Protein AF-A0A922MQR6-F1 (afdb_monomer_lite)

pLDDT: mean 73.77, std 11.69, range [51.75, 94.19]

Organism: Spodoptera exigua (NCBI:txid7107)

Sequence (105 aa):
MSSALVRQALELVDQEDHRHLYKSKTKKAREPVKSKEQLSAENIDKLLKLSTRAADTSLADKIVERAIRRKPLADKEEVKQEEEKSILFPEGETFEDFEKELFCS

Foldseek 3Di:
DDPVVVVVVVVVVVVPPPPPPPPPPDPPPDDPPDDPVRVVVVVVVVVVVVVPPDDPVVVVVVVVVCVVVVHDPDDDDPPPPPPPCDPVDHPPDDPVNVCCVPPVD

Radius of gyration: 30.47 Å; chains: 1; bounding box: 81×51×56 Å

Structure (mmCIF, N/CA/C/O backbone):
data_AF-A0A922MQR6-F1
#
_entry.id   AF-A0A922MQR6-F1
#
loop_
_atom_site.group_PDB
_atom_site.id
_atom_site.type_symbol
_atom_site.label_atom_id
_atom_site.label_alt_id
_atom_site.label_comp_id
_atom_site.label_asym_id
_atom_site.label_entity_id
_atom_site.label_seq_id
_atom_site.pdbx_PDB_ins_code
_atom_site.Cartn_x
_atom_site.Cartn_y
_atom_site.Cartn_z
_atom_site.occupancy
_atom_site.B_iso_or_equiv
_atom_site.auth_seq_id
_atom_site.auth_comp_id
_atom_site.auth_asym_id
_atom_site.auth_atom_id
_atom_site.pdbx_PDB_model_num
ATOM 1 N N . MET A 1 1 ? 62.757 -4.516 28.177 1.00 51.75 1 MET A N 1
ATOM 2 C CA . MET A 1 1 ? 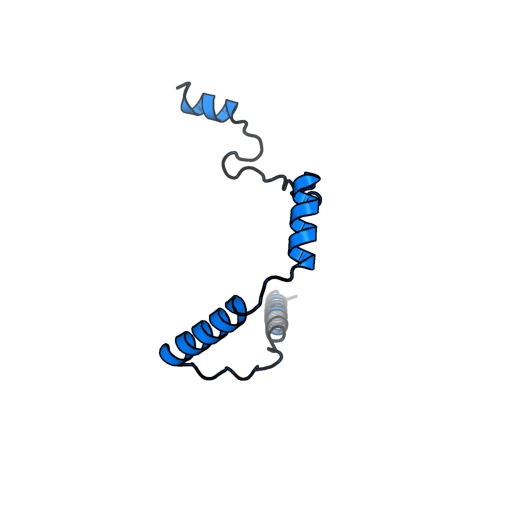62.359 -5.013 26.843 1.00 51.75 1 MET A CA 1
ATOM 3 C C . MET A 1 1 ? 61.941 -3.817 26.010 1.00 51.75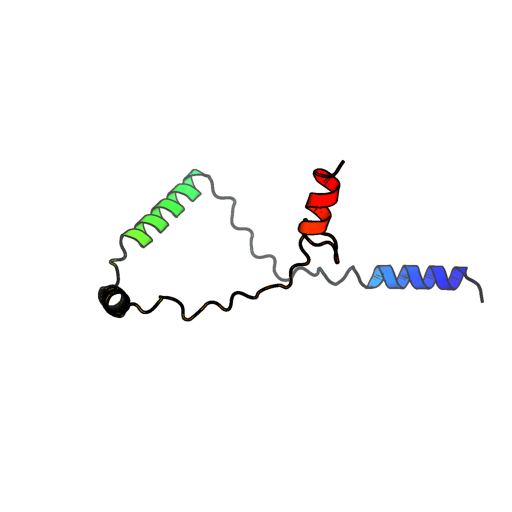 1 MET A C 1
ATOM 5 O O . MET A 1 1 ? 61.250 -2.951 26.532 1.00 51.75 1 MET A O 1
ATOM 9 N N . SER A 1 2 ? 62.473 -3.691 24.798 1.00 59.03 2 SER A N 1
ATOM 10 C CA . SER A 1 2 ? 62.388 -2.482 23.975 1.00 59.03 2 SER A CA 1
ATOM 11 C C . SER A 1 2 ? 60.944 -2.173 23.561 1.00 59.03 2 SER A C 1
ATOM 13 O O . SER A 1 2 ? 60.264 -2.996 22.955 1.00 59.03 2 SER A O 1
ATOM 15 N N . SER A 1 3 ? 60.492 -0.950 23.847 1.00 67.94 3 SER A N 1
ATOM 16 C CA . SER A 1 3 ? 59.177 -0.412 23.459 1.00 67.94 3 SER A CA 1
ATOM 17 C C . SER A 1 3 ? 58.939 -0.412 21.943 1.00 67.94 3 SER A C 1
ATOM 19 O O . SER A 1 3 ? 57.794 -0.429 21.498 1.00 67.94 3 SER A O 1
ATOM 21 N N . ALA A 1 4 ? 60.013 -0.447 21.150 1.00 71.75 4 ALA A N 1
ATOM 22 C CA . ALA A 1 4 ? 59.960 -0.603 19.701 1.00 71.75 4 ALA A CA 1
ATOM 23 C C . ALA A 1 4 ? 59.340 -1.945 19.273 1.00 71.75 4 ALA A C 1
ATOM 25 O O . ALA A 1 4 ? 58.544 -1.970 18.341 1.00 71.75 4 ALA A O 1
ATOM 26 N N . LEU A 1 5 ? 59.635 -3.034 19.993 1.00 72.69 5 LEU A N 1
ATOM 27 C CA . LEU A 1 5 ? 59.092 -4.358 19.678 1.00 72.69 5 LEU A CA 1
ATOM 28 C C . LEU A 1 5 ? 57.584 -4.421 19.964 1.00 72.69 5 LEU A C 1
ATOM 30 O O . LEU A 1 5 ? 56.827 -5.013 19.205 1.00 72.69 5 LEU A O 1
ATOM 34 N N . VAL A 1 6 ? 57.145 -3.758 21.039 1.00 74.56 6 VAL A N 1
ATOM 35 C CA . VAL A 1 6 ? 55.726 -3.677 21.427 1.00 74.56 6 VAL A CA 1
ATOM 36 C C . VAL A 1 6 ? 54.925 -2.858 20.413 1.00 74.56 6 VAL A C 1
ATOM 38 O O . VAL A 1 6 ? 53.824 -3.256 20.048 1.00 74.56 6 VAL A O 1
ATOM 41 N N . ARG A 1 7 ? 55.487 -1.751 19.909 1.00 74.56 7 ARG A N 1
ATOM 42 C CA . ARG A 1 7 ? 54.852 -0.951 18.846 1.00 74.56 7 ARG A CA 1
ATOM 43 C C . ARG A 1 7 ? 54.744 -1.723 17.533 1.00 74.56 7 ARG A C 1
ATOM 45 O O . ARG A 1 7 ? 53.679 -1.721 16.934 1.00 74.56 7 ARG A O 1
ATOM 52 N N . GLN A 1 8 ? 55.803 -2.432 17.140 1.00 72.38 8 GLN A N 1
ATOM 53 C CA . GLN A 1 8 ? 55.797 -3.244 15.922 1.00 72.38 8 GLN A CA 1
ATOM 54 C C . GLN A 1 8 ? 54.807 -4.420 16.007 1.00 72.38 8 GLN A C 1
ATOM 56 O O . GLN A 1 8 ? 54.183 -4.768 15.010 1.00 72.38 8 GLN A O 1
ATOM 61 N N . ALA A 1 9 ? 54.634 -5.015 17.191 1.00 73.31 9 ALA A N 1
ATOM 62 C CA . ALA A 1 9 ? 53.654 -6.078 17.406 1.00 73.31 9 ALA A CA 1
ATOM 63 C C . ALA A 1 9 ? 52.203 -5.566 17.351 1.00 73.31 9 ALA A C 1
ATOM 65 O O . ALA A 1 9 ? 51.362 -6.216 16.742 1.00 73.31 9 ALA A O 1
ATOM 66 N N . LEU A 1 10 ? 51.914 -4.397 17.939 1.00 69.00 10 LEU A N 1
ATOM 67 C CA . LEU A 1 10 ? 50.581 -3.775 17.873 1.00 69.00 10 LEU A CA 1
ATOM 68 C C . LEU A 1 10 ? 50.185 -3.413 16.433 1.00 69.00 10 LEU A C 1
ATOM 70 O O . LEU A 1 10 ? 49.062 -3.674 16.019 1.00 69.00 10 LEU A O 1
ATOM 74 N N . GLU A 1 11 ? 51.127 -2.891 15.647 1.00 69.00 11 GLU A N 1
ATOM 75 C CA . GLU A 1 11 ? 50.882 -2.494 14.255 1.00 69.00 11 GLU A CA 1
ATOM 76 C C . GLU A 1 11 ? 50.594 -3.691 13.323 1.00 69.00 11 GLU A C 1
ATOM 78 O O . GLU A 1 11 ? 49.851 -3.557 12.350 1.00 69.00 11 GLU A O 1
ATOM 83 N N . LEU A 1 12 ? 51.139 -4.876 13.632 1.00 63.75 12 LEU A N 1
ATOM 84 C CA . LEU A 1 12 ? 50.837 -6.119 12.911 1.00 63.75 12 LEU A CA 1
ATOM 85 C C . LEU A 1 12 ? 49.444 -6.671 13.254 1.00 63.75 12 LEU A C 1
ATOM 87 O O . LEU A 1 12 ? 48.731 -7.103 12.350 1.00 63.75 12 LEU A O 1
ATOM 91 N N . VAL A 1 13 ? 49.031 -6.594 14.525 1.00 60.31 13 VAL A N 1
ATOM 92 C CA . VAL A 1 13 ? 47.701 -7.046 14.976 1.00 60.31 13 VAL A CA 1
ATOM 93 C C . VAL A 1 13 ? 46.585 -6.199 14.348 1.00 60.31 13 VAL A C 1
ATOM 95 O O . VAL A 1 13 ? 45.606 -6.751 13.848 1.00 60.31 13 VAL A O 1
ATOM 98 N N . ASP A 1 14 ? 46.765 -4.877 14.254 1.00 58.00 14 ASP A N 1
ATOM 99 C CA . ASP A 1 14 ? 45.771 -3.980 13.641 1.00 58.00 14 ASP A CA 1
ATOM 100 C C . ASP A 1 14 ? 45.621 -4.179 12.113 1.00 58.00 14 ASP A C 1
ATOM 102 O O . ASP A 1 14 ? 44.575 -3.870 11.532 1.00 58.00 14 ASP A O 1
ATOM 106 N N . GLN A 1 15 ? 46.642 -4.708 11.423 1.00 58.09 15 GLN A N 1
ATOM 107 C CA . GLN A 1 15 ? 46.582 -4.946 9.971 1.00 58.09 15 GLN A CA 1
ATOM 108 C C . GLN A 1 15 ? 45.878 -6.252 9.577 1.00 58.09 15 GLN A C 1
ATOM 110 O O . GLN A 1 15 ? 45.344 -6.343 8.462 1.00 58.09 15 GLN A O 1
ATOM 115 N N . GLU A 1 16 ? 45.870 -7.258 10.450 1.00 55.75 16 GLU A N 1
ATOM 116 C CA . GLU A 1 16 ? 45.375 -8.602 10.131 1.00 55.75 16 GLU A CA 1
ATOM 117 C C . GLU A 1 16 ? 43.847 -8.728 10.299 1.00 55.75 16 GLU A C 1
ATOM 119 O O . GLU A 1 16 ? 43.203 -9.430 9.510 1.00 55.75 16 GLU A O 1
ATOM 124 N N . ASP A 1 17 ? 43.229 -7.959 11.203 1.00 53.78 17 ASP A N 1
ATOM 125 C CA . ASP A 1 17 ? 41.797 -8.096 11.526 1.00 53.78 17 ASP A CA 1
ATOM 126 C C . ASP A 1 17 ? 40.833 -7.427 10.521 1.00 53.78 17 ASP A C 1
ATOM 128 O O . ASP A 1 17 ? 39.686 -7.855 10.356 1.00 53.78 17 ASP A O 1
ATOM 132 N N . HIS A 1 18 ? 41.272 -6.424 9.754 1.00 55.91 18 HIS A N 1
ATOM 133 C CA . HIS A 1 18 ? 40.362 -5.666 8.876 1.00 55.91 18 HIS A CA 1
ATOM 134 C C . HIS A 1 18 ? 40.324 -6.123 7.411 1.00 55.91 18 HIS A C 1
ATOM 136 O O . HIS A 1 18 ? 39.414 -5.746 6.666 1.00 55.91 18 HIS A O 1
ATOM 142 N N . ARG A 1 19 ? 41.262 -6.965 6.958 1.00 57.59 19 ARG A N 1
ATOM 143 C CA . ARG A 1 19 ? 41.345 -7.370 5.537 1.00 57.59 19 ARG A CA 1
ATOM 144 C C . ARG A 1 19 ? 40.442 -8.542 5.150 1.00 57.59 19 ARG A C 1
ATOM 146 O O . ARG A 1 19 ? 40.316 -8.855 3.963 1.00 57.59 19 ARG A O 1
ATOM 153 N N . HIS A 1 20 ? 39.787 -9.196 6.109 1.00 54.59 20 HIS A N 1
ATOM 154 C CA . HIS A 1 20 ? 39.015 -10.417 5.845 1.00 54.59 20 HIS A CA 1
ATOM 155 C C . HIS A 1 20 ? 37.507 -10.312 6.097 1.00 54.59 20 HIS A C 1
ATOM 157 O O . HIS A 1 20 ? 36.766 -11.171 5.614 1.00 54.59 20 HIS A O 1
ATOM 163 N N . LEU A 1 21 ? 37.030 -9.233 6.726 1.00 55.59 21 LEU A N 1
ATOM 164 C CA . LEU A 1 21 ? 35.603 -9.025 7.013 1.00 55.59 21 LEU A CA 1
ATOM 165 C C . LEU A 1 21 ? 34.770 -8.632 5.778 1.00 55.59 21 LEU A C 1
ATOM 167 O O . LEU A 1 21 ? 33.565 -8.862 5.751 1.00 55.59 21 LEU A O 1
ATOM 171 N N . TYR A 1 22 ? 35.406 -8.135 4.712 1.00 55.47 22 TYR A N 1
ATOM 172 C CA . TYR A 1 22 ? 34.746 -7.798 3.443 1.00 55.47 22 TYR A CA 1
ATOM 173 C C . TYR A 1 22 ? 35.129 -8.745 2.299 1.00 55.47 22 TYR A C 1
ATOM 175 O O . TYR A 1 22 ? 35.319 -8.329 1.155 1.00 55.47 22 TYR A O 1
ATOM 183 N N . LYS A 1 23 ? 35.194 -10.059 2.547 1.00 56.62 23 LYS A N 1
ATOM 184 C CA . LYS A 1 23 ? 35.046 -11.021 1.442 1.00 56.62 23 LYS A CA 1
ATOM 185 C C . LYS A 1 23 ? 33.583 -11.002 0.999 1.00 56.62 23 LYS A C 1
ATOM 187 O O . LYS A 1 23 ? 32.783 -11.813 1.455 1.00 56.62 23 LYS A O 1
ATOM 192 N N . SER A 1 24 ? 33.238 -10.027 0.149 1.00 60.38 24 SER A N 1
ATOM 193 C CA . SER A 1 24 ? 31.895 -9.860 -0.419 1.00 60.38 24 SER A CA 1
ATOM 194 C C . SER A 1 24 ? 31.413 -11.189 -1.002 1.00 60.38 24 SER A C 1
ATOM 196 O O . SER A 1 24 ? 31.902 -11.681 -2.022 1.00 60.38 24 SER A O 1
ATOM 198 N N . LYS A 1 25 ? 30.484 -11.832 -0.297 1.00 61.06 25 LYS A N 1
ATOM 199 C CA . LYS A 1 25 ? 29.827 -13.027 -0.802 1.00 61.06 25 LYS A CA 1
ATOM 200 C C . LYS A 1 25 ? 28.920 -12.589 -1.947 1.00 61.06 25 LYS A C 1
ATOM 202 O O . LYS A 1 25 ? 28.124 -11.668 -1.803 1.00 61.06 25 LYS A O 1
ATOM 207 N N . THR A 1 26 ? 29.053 -13.279 -3.076 1.00 61.94 26 THR A N 1
ATOM 208 C CA . THR A 1 26 ? 28.178 -13.208 -4.253 1.00 61.94 26 THR A CA 1
ATOM 209 C C . THR A 1 26 ? 28.126 -11.844 -4.948 1.00 61.94 26 THR A C 1
ATOM 211 O O . THR A 1 26 ? 27.329 -10.969 -4.619 1.00 61.94 26 THR A O 1
ATOM 214 N N . LYS A 1 27 ? 28.909 -11.696 -6.022 1.00 62.28 27 LYS A N 1
ATOM 215 C CA . LYS A 1 27 ? 28.548 -10.768 -7.098 1.00 62.28 27 LYS A CA 1
ATOM 216 C C . LYS A 1 27 ? 27.228 -11.270 -7.693 1.00 62.28 27 LYS A C 1
ATOM 218 O O . LYS A 1 27 ? 27.246 -12.113 -8.584 1.00 62.28 27 LYS A O 1
ATOM 223 N N . LYS A 1 28 ? 26.081 -10.795 -7.194 1.00 67.50 28 LYS A N 1
ATOM 224 C CA . LYS A 1 28 ? 24.859 -10.828 -8.007 1.00 67.50 28 LYS A CA 1
ATOM 225 C C . LYS A 1 28 ? 25.199 -10.097 -9.302 1.00 67.50 28 LYS A C 1
ATOM 227 O O . LYS A 1 28 ? 25.810 -9.025 -9.250 1.00 67.50 28 LYS A O 1
ATOM 232 N N . ALA A 1 29 ? 24.886 -10.705 -10.444 1.00 66.44 29 ALA A N 1
ATOM 233 C CA . ALA A 1 29 ? 25.030 -10.034 -11.725 1.00 66.44 29 ALA A CA 1
ATOM 234 C C . ALA A 1 29 ? 24.304 -8.688 -11.612 1.00 66.44 29 ALA A C 1
ATOM 236 O O . ALA A 1 29 ? 23.131 -8.651 -11.239 1.00 66.44 29 ALA A O 1
ATOM 237 N N . ARG A 1 30 ? 25.028 -7.582 -11.823 1.00 67.81 30 ARG A N 1
ATOM 238 C CA . ARG A 1 30 ? 2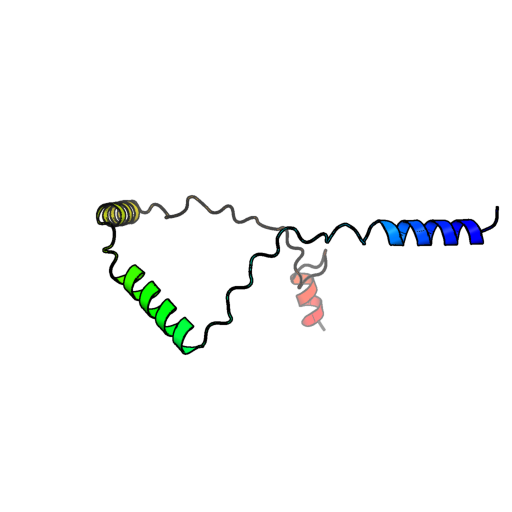4.391 -6.269 -11.910 1.00 67.81 30 ARG A CA 1
ATOM 239 C C . ARG A 1 30 ? 23.441 -6.357 -13.094 1.00 67.81 30 ARG A C 1
ATOM 241 O O . ARG A 1 30 ? 23.896 -6.647 -14.200 1.00 67.81 30 ARG A O 1
ATOM 248 N N . GLU A 1 31 ? 22.147 -6.178 -12.846 1.00 71.69 31 GLU A N 1
ATOM 249 C CA . GLU A 1 31 ? 21.198 -6.052 -13.945 1.00 71.69 31 GLU A CA 1
ATOM 250 C C . GLU A 1 31 ? 21.667 -4.921 -14.869 1.00 71.69 31 GLU A C 1
ATOM 252 O O . GLU A 1 31 ? 22.238 -3.931 -14.387 1.00 71.69 31 GLU A O 1
ATOM 257 N N . PRO A 1 32 ? 21.492 -5.073 -16.192 1.00 78.62 32 PRO A N 1
ATOM 258 C CA . PRO A 1 32 ? 21.839 -4.014 -17.124 1.00 78.62 32 PRO A CA 1
ATOM 259 C C . PRO A 1 32 ? 21.104 -2.733 -16.724 1.00 78.62 32 PRO A C 1
ATOM 261 O O . PRO A 1 32 ? 19.939 -2.771 -16.327 1.00 78.62 32 PRO A O 1
ATOM 264 N N . VAL A 1 33 ? 21.797 -1.594 -16.809 1.00 81.81 33 VAL A N 1
ATOM 265 C CA . VAL A 1 33 ? 21.198 -0.282 -16.545 1.00 81.81 33 VAL A CA 1
ATOM 266 C C . VAL A 1 33 ? 20.105 -0.062 -17.589 1.00 81.81 33 VAL A C 1
ATOM 268 O O . VAL A 1 33 ? 20.395 0.212 -18.752 1.00 81.81 33 VAL A O 1
ATOM 271 N N . LYS A 1 34 ? 18.849 -0.250 -17.179 1.00 83.62 34 LYS A N 1
ATOM 272 C CA . LYS A 1 34 ? 17.675 -0.074 -18.036 1.00 83.62 34 LYS A CA 1
ATOM 273 C C . LYS A 1 34 ? 17.518 1.404 -18.383 1.00 83.62 34 LYS A C 1
ATOM 275 O O . LYS A 1 34 ? 17.784 2.276 -17.551 1.00 83.62 34 LYS A O 1
ATOM 280 N N . SER A 1 35 ? 17.079 1.699 -19.604 1.00 88.81 35 SER A N 1
ATOM 281 C CA . SER A 1 35 ? 16.758 3.077 -19.986 1.00 88.81 35 SER A CA 1
ATOM 282 C C . SER A 1 35 ? 15.551 3.587 -19.189 1.00 88.81 35 SER A C 1
ATOM 284 O O . SER A 1 35 ? 14.744 2.807 -18.677 1.00 88.81 35 SER A O 1
ATOM 286 N N . LYS A 1 36 ? 15.391 4.912 -19.088 1.00 89.62 36 LYS A N 1
ATOM 287 C CA . LYS A 1 36 ? 14.233 5.516 -18.402 1.00 89.62 36 LYS A CA 1
ATOM 288 C C . LYS A 1 36 ? 12.897 5.037 -18.987 1.00 89.62 36 LYS A C 1
ATOM 290 O O . LYS A 1 36 ? 11.952 4.828 -18.237 1.00 89.62 36 LYS A O 1
ATOM 295 N N . GLU A 1 37 ? 12.850 4.828 -20.301 1.00 90.75 37 GLU A N 1
ATOM 296 C CA . GLU A 1 37 ? 11.678 4.329 -21.032 1.00 90.75 37 GLU A CA 1
ATOM 297 C C . GLU A 1 37 ? 11.365 2.863 -20.707 1.00 90.75 37 GLU A C 1
ATOM 299 O O . GLU A 1 37 ? 10.207 2.491 -20.543 1.00 90.75 37 GLU A O 1
ATOM 304 N N . GLN A 1 38 ? 12.391 2.024 -20.552 1.00 90.50 38 GLN A N 1
ATOM 305 C CA . GLN A 1 38 ? 12.203 0.637 -20.122 1.00 90.50 38 GLN A CA 1
ATOM 306 C C . GLN A 1 38 ? 11.701 0.569 -18.676 1.00 90.50 38 GLN A C 1
ATOM 308 O O . GLN A 1 38 ? 10.790 -0.199 -18.372 1.00 90.50 38 GLN A O 1
ATOM 313 N N . LEU A 1 39 ? 12.247 1.407 -17.789 1.00 90.62 39 LEU A N 1
ATOM 314 C CA . LEU A 1 39 ? 11.794 1.492 -16.399 1.00 90.62 39 LEU A CA 1
ATOM 315 C C . LEU A 1 39 ? 10.345 1.976 -16.295 1.00 90.62 39 LEU A C 1
ATOM 317 O O . LEU A 1 39 ? 9.576 1.427 -15.507 1.00 90.62 39 LEU A O 1
ATOM 321 N N . SER A 1 40 ? 9.951 2.983 -17.080 1.00 89.50 40 SER A N 1
ATOM 322 C CA . SER A 1 40 ? 8.570 3.469 -17.076 1.00 89.50 40 SER A CA 1
ATOM 323 C C . SER A 1 40 ? 7.602 2.417 -17.615 1.00 89.50 40 SER A C 1
ATOM 325 O O . SER A 1 40 ? 6.571 2.192 -16.987 1.00 89.50 40 SER A O 1
ATOM 327 N N . ALA A 1 41 ? 7.950 1.712 -18.695 1.00 92.94 41 ALA A N 1
ATOM 328 C CA . ALA A 1 41 ? 7.137 0.623 -19.234 1.00 92.94 41 ALA A CA 1
ATOM 329 C C . ALA A 1 41 ? 6.952 -0.523 -18.222 1.00 92.94 41 ALA A C 1
ATOM 331 O O . ALA A 1 41 ? 5.827 -0.970 -17.998 1.00 92.94 41 ALA A O 1
ATOM 332 N N . GLU A 1 42 ? 8.025 -0.951 -17.547 1.00 94.00 42 GLU A N 1
ATOM 333 C CA . GLU A 1 42 ? 7.950 -1.965 -16.484 1.00 94.00 42 GLU A CA 1
ATOM 334 C C . GLU A 1 42 ? 7.096 -1.504 -15.298 1.00 94.00 42 GLU A C 1
ATOM 336 O O . GLU A 1 42 ? 6.356 -2.297 -14.715 1.00 94.00 42 GLU A O 1
ATOM 341 N N . ASN A 1 43 ? 7.193 -0.230 -14.916 1.00 94.19 43 ASN A N 1
ATOM 342 C CA . ASN A 1 43 ? 6.394 0.323 -13.827 1.00 94.19 43 ASN A CA 1
ATOM 343 C C . ASN A 1 43 ? 4.911 0.396 -14.195 1.00 94.19 43 ASN A C 1
ATOM 345 O O . ASN A 1 43 ? 4.070 0.042 -13.372 1.00 94.19 43 ASN A O 1
ATOM 349 N N . ILE A 1 44 ? 4.589 0.802 -15.425 1.00 93.19 44 ILE A N 1
ATOM 350 C CA . ILE A 1 44 ? 3.214 0.823 -15.936 1.00 93.19 44 ILE A CA 1
ATOM 351 C C . ILE A 1 44 ? 2.638 -0.596 -15.947 1.00 93.19 44 ILE A C 1
ATOM 353 O O . ILE A 1 44 ? 1.548 -0.807 -15.427 1.00 93.19 44 ILE A O 1
ATOM 357 N N . ASP A 1 45 ? 3.382 -1.583 -16.451 1.00 92.69 45 ASP A N 1
ATOM 358 C CA . ASP A 1 45 ? 2.955 -2.988 -16.460 1.00 92.69 45 ASP A CA 1
ATOM 359 C C . ASP A 1 45 ? 2.701 -3.525 -15.039 1.00 92.69 45 ASP A C 1
ATOM 361 O O . ASP A 1 45 ? 1.671 -4.148 -14.769 1.00 92.69 45 ASP A O 1
ATOM 365 N N . LYS A 1 46 ? 3.587 -3.218 -14.081 1.00 92.31 46 LYS A N 1
ATOM 366 C CA . LYS A 1 46 ? 3.380 -3.560 -12.662 1.00 92.31 46 LYS A CA 1
ATOM 367 C C . LYS A 1 46 ? 2.122 -2.905 -12.096 1.00 92.31 46 LYS A C 1
ATOM 369 O O . LYS A 1 46 ? 1.338 -3.583 -11.438 1.00 92.31 46 LYS A O 1
ATOM 374 N N . LEU A 1 47 ? 1.911 -1.614 -12.351 1.00 88.56 47 LEU A N 1
ATOM 375 C CA . LEU 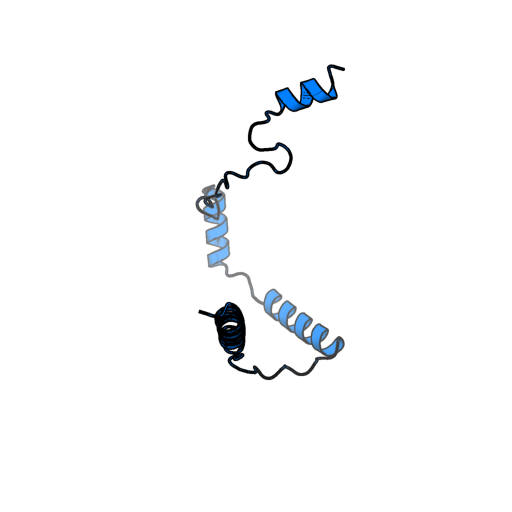A 1 47 ? 0.734 -0.889 -11.868 1.00 88.56 47 LEU A CA 1
ATOM 376 C C . LEU A 1 47 ? -0.561 -1.446 -12.466 1.00 88.56 47 LEU A C 1
ATOM 378 O O . LEU A 1 47 ? -1.535 -1.610 -11.738 1.00 88.56 47 LEU A O 1
ATOM 382 N N . LEU A 1 48 ? -0.563 -1.811 -13.750 1.00 86.44 48 LEU A N 1
ATOM 383 C CA . LEU A 1 48 ? -1.705 -2.454 -14.406 1.00 86.44 48 LEU A CA 1
ATOM 384 C C . LEU A 1 48 ? -1.998 -3.843 -13.821 1.00 86.44 48 LEU A C 1
ATOM 386 O O . LEU A 1 48 ? -3.152 -4.193 -13.583 1.00 86.44 48 LEU A O 1
ATOM 390 N N . LYS A 1 49 ? -0.970 -4.640 -13.514 1.00 87.25 49 LYS A N 1
ATOM 391 C CA . LYS A 1 49 ? -1.140 -5.933 -12.822 1.00 87.25 49 LYS A CA 1
ATOM 392 C C . LYS A 1 49 ? -1.688 -5.774 -11.404 1.00 87.25 49 LYS A C 1
ATOM 394 O O . LYS A 1 49 ? -2.451 -6.617 -10.941 1.00 87.25 49 LYS A O 1
ATOM 399 N N . LEU A 1 50 ? -1.309 -4.700 -10.714 1.00 84.62 50 LEU A N 1
ATOM 400 C CA . LEU A 1 50 ? -1.833 -4.380 -9.387 1.00 84.62 50 LEU A CA 1
ATOM 401 C C . LEU A 1 50 ? -3.269 -3.841 -9.446 1.00 84.62 50 LEU A C 1
ATOM 403 O O . LEU A 1 50 ? -4.046 -4.140 -8.546 1.00 84.62 50 LEU A O 1
ATOM 407 N N . SER A 1 51 ? -3.636 -3.096 -10.494 1.00 80.44 51 SER A N 1
ATOM 408 C CA . SER A 1 51 ? -4.978 -2.515 -10.641 1.00 80.44 51 SER A CA 1
ATOM 409 C C . SER A 1 51 ? -6.021 -3.511 -11.150 1.00 80.44 51 SER A C 1
ATOM 411 O O . SER A 1 51 ? -7.181 -3.443 -10.756 1.00 80.44 51 SER A O 1
ATOM 413 N N . THR A 1 52 ? -5.618 -4.451 -12.007 1.00 70.56 52 THR A N 1
ATOM 414 C CA . THR A 1 52 ? -6.502 -5.496 -12.556 1.00 70.56 52 THR A CA 1
ATOM 415 C C . THR A 1 52 ? -6.870 -6.563 -11.535 1.00 70.56 52 THR A C 1
ATOM 417 O O . THR A 1 52 ? -7.847 -7.290 -11.729 1.00 70.56 52 THR A O 1
ATOM 420 N N . ARG A 1 53 ? -6.114 -6.675 -10.437 1.00 71.81 53 ARG A N 1
ATOM 421 C CA . ARG A 1 53 ? -6.445 -7.601 -9.361 1.00 71.81 53 ARG A CA 1
ATOM 422 C C . ARG A 1 53 ? -7.698 -7.095 -8.653 1.00 71.81 53 ARG A C 1
ATOM 424 O O . ARG A 1 53 ? -7.627 -6.202 -7.814 1.00 71.81 53 ARG A O 1
ATOM 431 N N . ALA A 1 54 ? -8.843 -7.685 -8.996 1.00 66.12 54 ALA A N 1
ATOM 432 C CA . ALA A 1 54 ? -10.077 -7.493 -8.250 1.00 66.12 54 ALA A CA 1
ATOM 433 C C . ALA A 1 54 ? -9.794 -7.720 -6.758 1.00 66.12 54 ALA A C 1
ATOM 435 O O . ALA A 1 54 ? -9.123 -8.692 -6.389 1.00 66.12 54 ALA A O 1
ATOM 436 N N . ALA A 1 55 ? -10.255 -6.795 -5.915 1.00 69.06 55 ALA A N 1
ATOM 437 C CA . ALA A 1 55 ? -10.144 -6.954 -4.475 1.00 69.06 55 ALA A CA 1
ATOM 438 C C . ALA A 1 55 ? -10.796 -8.286 -4.079 1.00 69.06 55 ALA A C 1
ATOM 440 O O . ALA A 1 55 ? -11.900 -8.593 -4.529 1.00 69.06 55 ALA A O 1
ATOM 441 N N . ASP A 1 56 ? -10.099 -9.086 -3.272 1.00 82.19 56 ASP A N 1
ATOM 442 C CA . ASP A 1 56 ? -10.652 -10.332 -2.747 1.00 82.19 56 ASP A CA 1
ATOM 443 C C . ASP A 1 56 ? -11.890 -9.985 -1.910 1.00 82.19 56 ASP A C 1
ATOM 445 O O . ASP A 1 56 ? -11.783 -9.342 -0.861 1.00 82.19 56 ASP A O 1
ATOM 449 N N . THR A 1 57 ? -13.069 -10.366 -2.405 1.00 86.19 57 THR A N 1
ATOM 450 C CA . THR A 1 57 ? -14.355 -10.019 -1.790 1.00 86.19 57 THR A CA 1
ATOM 451 C C . THR A 1 57 ? -14.444 -10.565 -0.368 1.00 86.19 57 THR A C 1
ATOM 453 O O . THR A 1 57 ? -14.931 -9.874 0.519 1.00 86.19 57 THR A O 1
ATOM 456 N N . SER A 1 58 ? -13.854 -11.738 -0.102 1.00 88.44 58 SER A N 1
ATOM 457 C CA . SER A 1 58 ? -13.828 -12.329 1.242 1.00 88.44 58 SER A CA 1
ATOM 458 C C . SER A 1 58 ? -12.948 -11.530 2.210 1.00 88.44 58 SER A C 1
ATOM 460 O O . SER A 1 58 ? -13.248 -11.433 3.403 1.00 88.44 58 SER A O 1
ATOM 462 N N . LEU A 1 59 ? -11.852 -10.937 1.721 1.00 85.75 59 LEU A N 1
ATOM 463 C CA . LEU A 1 59 ? -11.023 -10.043 2.528 1.00 85.75 59 LEU A CA 1
ATOM 464 C C . LEU A 1 59 ? -11.754 -8.724 2.804 1.00 85.75 59 LEU A C 1
ATOM 466 O O . LEU A 1 59 ? -11.715 -8.243 3.936 1.00 85.75 59 LEU A O 1
ATOM 470 N N . ALA A 1 60 ? -12.436 -8.169 1.798 1.00 83.62 60 ALA A N 1
ATOM 471 C CA . ALA A 1 60 ? -13.238 -6.959 1.942 1.00 83.62 60 ALA A CA 1
ATOM 472 C C . ALA A 1 60 ? -14.346 -7.135 2.995 1.00 83.62 60 ALA A C 1
ATOM 474 O O . ALA A 1 60 ? -14.453 -6.311 3.904 1.00 83.62 60 ALA A O 1
ATOM 475 N N . ASP A 1 61 ? -15.077 -8.252 2.959 1.00 88.56 61 ASP A N 1
ATOM 476 C CA . ASP A 1 61 ? -16.124 -8.565 3.940 1.00 88.56 61 ASP A CA 1
ATOM 477 C C . ASP A 1 61 ? -15.560 -8.652 5.365 1.00 88.56 61 ASP A C 1
ATOM 479 O O . ASP A 1 61 ? -16.113 -8.073 6.300 1.00 88.56 61 ASP A O 1
ATOM 483 N N . LYS A 1 62 ? -14.390 -9.282 5.548 1.00 88.25 62 LYS A N 1
ATOM 484 C CA . LYS A 1 62 ? -13.711 -9.345 6.858 1.00 88.25 62 LYS A CA 1
ATOM 485 C C . LYS A 1 62 ? -13.294 -7.970 7.377 1.00 88.25 62 LYS A C 1
ATOM 487 O O . LYS A 1 62 ? -13.314 -7.748 8.590 1.00 88.25 62 LYS A O 1
ATOM 492 N N . ILE A 1 63 ? -12.881 -7.061 6.493 1.00 83.44 63 ILE A N 1
ATOM 493 C CA . ILE A 1 63 ? -12.546 -5.678 6.861 1.00 83.44 63 ILE A CA 1
ATOM 494 C C . ILE A 1 63 ? -13.811 -4.949 7.321 1.00 83.44 63 ILE A C 1
ATOM 496 O O . ILE A 1 63 ? -13.795 -4.328 8.385 1.00 83.44 63 ILE A O 1
ATOM 500 N N . VAL A 1 64 ? -14.912 -5.080 6.577 1.00 87.12 64 VAL A N 1
ATOM 501 C CA . VAL A 1 64 ? -16.210 -4.482 6.925 1.00 87.12 64 VAL A CA 1
ATOM 502 C C . VAL A 1 64 ? -16.726 -5.028 8.258 1.00 87.12 64 VAL A C 1
ATOM 504 O O . VAL A 1 64 ? -17.060 -4.250 9.151 1.00 87.12 64 VAL A O 1
ATOM 507 N N . GLU A 1 65 ? -16.710 -6.348 8.457 1.00 89.88 65 GLU A N 1
ATOM 508 C CA . GLU A 1 65 ? -17.091 -6.969 9.729 1.00 89.88 65 GLU A CA 1
ATOM 509 C C . GLU A 1 65 ? -16.249 -6.455 10.905 1.00 89.88 65 GLU A C 1
ATOM 511 O O . GLU A 1 65 ? -16.778 -6.192 11.988 1.00 89.88 65 GLU A O 1
ATOM 516 N N . ARG A 1 66 ? -14.930 -6.300 10.723 1.00 81.31 66 ARG A N 1
ATOM 517 C CA . ARG A 1 66 ? -14.042 -5.760 11.766 1.00 81.31 66 ARG A CA 1
ATOM 518 C C . ARG A 1 66 ? -14.322 -4.292 12.067 1.00 81.31 66 ARG A C 1
ATOM 520 O O . ARG A 1 66 ? -14.334 -3.930 13.244 1.00 81.31 66 ARG A O 1
ATOM 527 N N . ALA A 1 67 ? -14.582 -3.482 11.041 1.00 82.56 67 ALA A N 1
ATOM 528 C CA . ALA A 1 67 ? -14.933 -2.074 11.191 1.00 82.56 67 ALA A CA 1
ATOM 529 C C . ALA A 1 67 ? -16.242 -1.909 11.978 1.00 82.56 67 ALA A C 1
ATOM 531 O O . ALA A 1 67 ? -16.290 -1.139 12.937 1.00 82.56 67 ALA A O 1
ATOM 532 N N . ILE A 1 68 ? -17.266 -2.709 11.655 1.00 86.19 68 ILE A N 1
ATOM 533 C CA . ILE A 1 68 ? -18.525 -2.761 12.415 1.00 86.19 68 ILE A CA 1
ATOM 534 C C . ILE A 1 68 ? -18.255 -3.143 13.877 1.00 86.19 68 ILE A C 1
ATOM 536 O O . ILE A 1 68 ? -18.808 -2.542 14.797 1.00 86.19 68 ILE A O 1
ATOM 540 N N . ARG A 1 69 ? -17.354 -4.106 14.110 1.00 87.94 69 ARG A N 1
ATOM 541 C CA . ARG A 1 69 ? -16.948 -4.553 15.453 1.00 87.94 69 ARG A CA 1
ATOM 542 C C . ARG A 1 69 ? -16.029 -3.571 16.195 1.00 87.94 69 ARG A C 1
ATOM 544 O O . ARG A 1 69 ? -15.680 -3.863 17.337 1.00 87.94 69 ARG A O 1
ATOM 551 N N . ARG A 1 70 ? -15.626 -2.446 15.582 1.00 79.44 70 ARG A N 1
ATOM 552 C CA . ARG A 1 70 ? -14.690 -1.444 16.138 1.00 79.44 70 ARG A CA 1
ATOM 553 C C . ARG A 1 70 ? -13.384 -2.047 16.669 1.00 79.44 70 ARG A C 1
ATOM 555 O O . ARG A 1 70 ? -12.797 -1.532 17.618 1.00 79.44 70 ARG A O 1
ATOM 562 N N . LYS A 1 71 ? -12.934 -3.155 16.077 1.00 75.06 71 LYS A N 1
ATOM 563 C CA . LYS A 1 71 ? -11.640 -3.748 16.424 1.00 75.06 71 LYS A CA 1
ATOM 564 C C . LYS A 1 71 ? -10.551 -3.052 15.599 1.00 75.06 71 LYS A C 1
ATOM 566 O O . LYS A 1 71 ? -10.720 -2.972 14.380 1.00 75.06 71 LYS A O 1
ATOM 571 N N . PRO A 1 72 ? -9.473 -2.539 16.217 1.00 67.25 72 PRO A N 1
ATOM 572 C CA . PRO A 1 72 ? -8.355 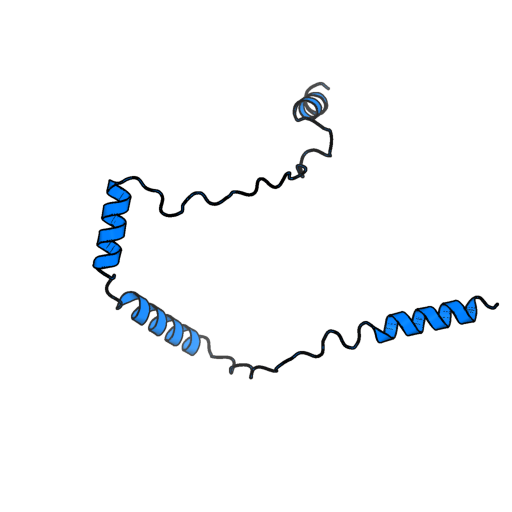-1.967 15.470 1.00 67.25 72 PRO A CA 1
ATOM 573 C C . PRO A 1 72 ? -7.709 -3.034 14.568 1.00 67.25 72 PRO A C 1
ATOM 575 O O . PRO A 1 72 ? -7.757 -4.224 14.876 1.00 67.25 72 PRO A O 1
ATOM 578 N N . LEU A 1 73 ? -7.150 -2.619 13.422 1.00 64.00 73 LEU A N 1
ATOM 579 C CA . LEU A 1 73 ? -6.523 -3.541 12.458 1.00 64.00 73 LEU A CA 1
ATOM 580 C C . LEU A 1 73 ? -5.259 -4.213 13.010 1.00 64.00 73 LEU A C 1
ATOM 582 O O . LEU A 1 73 ? -4.959 -5.340 12.620 1.00 64.00 73 LEU A O 1
ATOM 586 N N . ALA A 1 74 ? -4.544 -3.525 13.895 1.00 64.75 74 ALA A N 1
ATOM 587 C CA . ALA A 1 74 ? -3.411 -4.051 14.633 1.00 64.75 74 ALA A CA 1
ATOM 588 C C . ALA A 1 74 ? -3.797 -4.147 16.111 1.00 64.75 74 ALA A C 1
ATOM 590 O O . ALA A 1 74 ? -4.293 -3.180 16.700 1.00 64.75 74 ALA A O 1
ATOM 591 N N . ASP A 1 75 ? -3.576 -5.314 16.711 1.00 64.00 75 ASP A N 1
ATOM 592 C CA . ASP A 1 75 ? -3.566 -5.437 18.162 1.00 64.00 75 ASP A CA 1
ATOM 593 C C . ASP A 1 75 ? -2.340 -4.663 18.649 1.00 64.00 75 ASP A C 1
ATOM 595 O O . ASP A 1 75 ? -1.225 -5.087 18.378 1.00 64.00 75 ASP A O 1
ATOM 599 N N . LYS A 1 76 ? -2.583 -3.493 19.260 1.00 63.44 76 LYS A N 1
ATOM 600 C CA . LYS A 1 76 ? -1.628 -2.632 19.982 1.00 63.44 76 LYS A CA 1
ATOM 601 C C . LYS A 1 76 ? -0.175 -2.834 19.539 1.00 63.44 76 LYS A C 1
ATOM 603 O O . LYS A 1 76 ? 0.523 -3.677 20.096 1.00 63.44 76 LYS A O 1
ATOM 608 N N . GLU A 1 77 ? 0.290 -2.035 18.582 1.00 63.28 77 GLU A N 1
ATOM 609 C CA . GLU A 1 77 ? 1.734 -1.879 18.411 1.00 63.28 77 GLU A CA 1
ATOM 610 C C . GLU A 1 77 ? 2.307 -1.475 19.772 1.00 63.28 77 GLU A C 1
ATOM 612 O O . GLU A 1 77 ? 1.883 -0.477 20.364 1.00 63.28 77 GLU A O 1
ATOM 617 N N . GLU A 1 78 ? 3.196 -2.305 20.316 1.00 63.72 78 GLU A N 1
ATOM 618 C CA . GLU A 1 78 ? 3.978 -1.953 21.491 1.00 63.72 78 GLU A CA 1
ATOM 619 C C . GLU A 1 78 ? 4.865 -0.782 21.077 1.00 63.72 78 GLU A C 1
ATOM 621 O O . GLU A 1 78 ? 5.957 -0.959 20.535 1.00 63.72 78 GLU A O 1
ATOM 626 N N . VAL A 1 79 ? 4.354 0.436 21.269 1.00 62.59 79 VAL A N 1
ATOM 627 C CA . VAL A 1 79 ? 5.154 1.650 21.195 1.00 62.59 79 VAL A CA 1
ATOM 628 C C . VAL A 1 79 ? 6.184 1.500 22.298 1.00 62.59 79 VAL A C 1
ATOM 630 O O . VAL A 1 79 ? 5.880 1.697 23.476 1.00 62.59 79 VAL A O 1
ATOM 633 N N . LYS A 1 80 ? 7.390 1.077 21.920 1.00 68.06 80 LYS A N 1
ATOM 634 C CA . LYS A 1 80 ? 8.551 1.160 22.791 1.00 68.06 80 LYS A CA 1
ATOM 635 C C . LYS A 1 80 ? 8.689 2.633 23.136 1.00 68.06 80 LYS A C 1
ATOM 637 O O . LYS A 1 80 ? 9.059 3.437 22.287 1.00 68.06 80 LYS A O 1
ATOM 642 N N . GLN A 1 81 ? 8.305 2.985 24.356 1.00 63.06 81 GLN A N 1
ATOM 643 C CA . GLN A 1 81 ? 8.732 4.231 24.961 1.00 63.06 81 GLN A CA 1
ATOM 644 C C . GLN A 1 81 ? 10.227 4.049 25.174 1.00 63.06 81 GLN A C 1
ATOM 646 O O . GLN A 1 81 ? 10.657 3.454 26.158 1.00 63.06 81 GLN A O 1
ATOM 651 N N . GLU A 1 82 ? 11.017 4.425 24.174 1.00 63.69 82 GLU A N 1
ATOM 652 C CA . GLU A 1 82 ? 12.424 4.659 24.421 1.00 63.69 82 GLU A CA 1
ATOM 653 C C . GLU A 1 82 ? 12.460 5.790 25.451 1.00 63.69 82 GLU A C 1
ATOM 655 O O . GLU A 1 82 ? 11.821 6.829 25.268 1.00 63.69 82 GLU A O 1
ATOM 660 N N . GLU A 1 83 ? 13.112 5.541 26.588 1.00 65.88 83 GLU A N 1
ATOM 661 C CA . GLU A 1 83 ? 13.468 6.568 27.565 1.00 65.88 83 GLU A CA 1
ATOM 662 C C . GLU A 1 83 ? 14.495 7.490 26.897 1.00 65.88 83 GLU A C 1
ATOM 664 O O . GLU A 1 83 ? 15.690 7.476 27.195 1.00 65.88 83 GLU A O 1
ATOM 669 N N . GLU A 1 84 ? 14.050 8.229 25.885 1.00 63.91 84 GLU A N 1
ATOM 670 C CA . GLU A 1 84 ? 14.867 9.194 25.189 1.00 63.91 84 GLU A CA 1
ATOM 671 C C . GLU A 1 84 ? 15.133 10.322 26.177 1.00 63.91 84 GLU A C 1
ATOM 673 O O . GLU A 1 84 ? 14.274 11.154 26.479 1.00 63.91 84 GLU A O 1
ATOM 678 N N . LYS A 1 85 ? 16.364 10.330 26.689 1.00 63.62 85 LYS A N 1
ATOM 679 C CA . LYS A 1 85 ? 17.043 11.532 27.163 1.00 63.62 85 LYS A CA 1
ATOM 680 C C . LYS A 1 85 ? 16.743 12.618 26.142 1.00 63.62 85 LYS A C 1
ATOM 682 O O . LYS A 1 85 ? 17.159 12.509 24.988 1.00 63.62 85 LYS A O 1
ATOM 687 N N . SER A 1 86 ? 15.930 13.593 26.532 1.00 67.06 86 SER A N 1
ATOM 688 C CA . SER A 1 86 ? 15.474 14.598 25.586 1.00 67.06 86 SER A CA 1
ATOM 689 C C . SER A 1 86 ? 16.695 15.281 24.968 1.00 67.06 86 SER A C 1
ATOM 691 O O . SER A 1 86 ? 17.634 15.636 25.672 1.00 67.06 86 SER A O 1
ATOM 693 N N . ILE A 1 87 ? 16.702 15.471 23.653 1.00 69.19 87 ILE A N 1
ATOM 694 C CA . ILE A 1 87 ? 17.800 16.192 22.989 1.00 69.19 87 ILE A CA 1
ATOM 695 C C . ILE A 1 87 ? 17.810 17.672 23.424 1.00 69.19 87 ILE A C 1
ATOM 697 O O . ILE A 1 87 ? 18.833 18.345 23.337 1.00 69.19 87 ILE A O 1
ATOM 701 N N . LEU A 1 88 ? 16.656 18.174 23.876 1.00 67.38 88 LEU A N 1
ATOM 702 C CA . LEU A 1 88 ? 16.420 19.569 24.245 1.00 67.38 88 LEU A CA 1
ATOM 703 C C . LEU A 1 88 ? 16.863 19.908 25.671 1.00 67.38 88 LEU A C 1
ATOM 705 O O . LEU A 1 88 ? 17.340 21.015 25.888 1.00 67.38 88 LEU A O 1
ATOM 709 N N . PHE A 1 89 ? 16.720 18.974 26.612 1.00 70.00 89 PHE A N 1
ATOM 710 C CA . PHE A 1 89 ? 17.108 19.145 28.009 1.00 70.00 89 PHE A CA 1
ATOM 711 C C . PHE A 1 89 ? 18.228 18.155 28.342 1.00 70.00 89 PHE A C 1
ATOM 713 O O . PHE A 1 89 ? 18.007 16.940 28.239 1.00 70.00 89 PHE A O 1
ATOM 720 N N . PRO A 1 90 ? 19.424 18.633 28.725 1.00 73.06 90 PRO A N 1
ATOM 721 C CA . PRO A 1 90 ? 20.474 17.756 29.222 1.00 73.06 90 PRO A CA 1
ATOM 722 C C . PRO A 1 90 ? 19.974 16.978 30.448 1.00 73.06 90 PRO A C 1
ATOM 724 O O . PRO A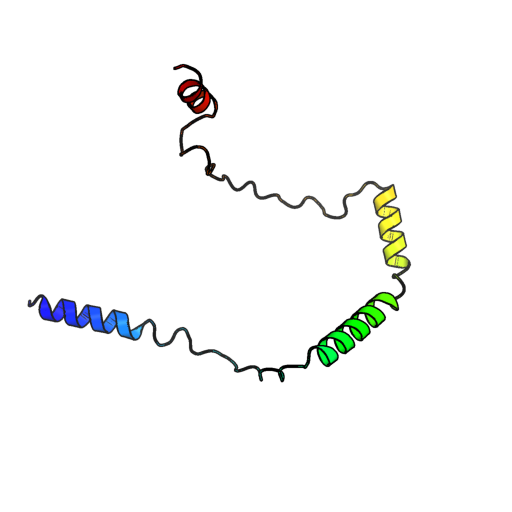 1 90 ? 19.060 17.403 31.154 1.00 73.06 90 PRO A O 1
ATOM 727 N N . GLU A 1 91 ? 20.553 15.797 30.676 1.00 67.00 91 GLU A N 1
ATOM 728 C CA . GLU A 1 91 ? 20.130 14.875 31.736 1.00 67.00 91 GLU A CA 1
ATOM 729 C C . GLU A 1 91 ? 20.104 15.566 33.110 1.00 67.00 91 GLU A C 1
ATOM 731 O O . GLU A 1 91 ? 21.143 15.736 33.745 1.00 67.00 91 GLU A O 1
ATOM 736 N N . GLY A 1 92 ? 18.907 15.943 33.569 1.00 68.62 92 GLY A N 1
ATOM 737 C CA . GLY A 1 92 ? 18.683 16.554 34.881 1.00 68.62 92 GLY A CA 1
ATOM 738 C C . GLY A 1 92 ? 18.015 17.929 34.863 1.00 68.62 92 GLY A C 1
ATOM 739 O O . GLY A 1 92 ? 17.574 18.363 35.923 1.00 68.62 92 GLY A O 1
ATOM 740 N N . GLU A 1 93 ? 17.891 18.588 33.709 1.00 73.12 93 GLU A N 1
ATOM 741 C CA . GLU A 1 93 ? 17.175 19.866 33.610 1.00 73.12 93 GLU A CA 1
ATOM 742 C C . GLU A 1 93 ? 15.688 19.636 33.337 1.00 73.12 93 GLU A C 1
ATOM 744 O O . GLU A 1 93 ? 15.301 18.912 32.415 1.00 73.12 93 GLU A O 1
ATOM 749 N N . THR A 1 94 ? 14.835 20.242 34.163 1.00 79.38 94 THR A N 1
ATOM 750 C CA . THR A 1 94 ? 13.395 20.263 33.909 1.00 79.38 94 THR A CA 1
ATOM 751 C C . THR A 1 94 ? 13.033 21.469 33.047 1.00 79.38 94 THR A C 1
ATOM 753 O O . THR A 1 94 ? 13.735 22.479 33.024 1.00 79.38 94 THR A O 1
ATOM 756 N N . PHE A 1 95 ? 11.897 21.399 32.353 1.00 78.25 95 PHE A N 1
ATOM 757 C CA . PHE A 1 95 ? 11.383 22.534 31.580 1.00 78.25 95 PHE A CA 1
ATOM 758 C C . PHE A 1 95 ? 11.215 23.807 32.433 1.00 78.25 95 PHE A C 1
ATOM 760 O O . PHE A 1 95 ? 11.428 24.915 31.948 1.00 78.25 95 PHE A O 1
ATOM 767 N N . GLU A 1 96 ? 10.898 23.649 33.721 1.00 80.06 96 GLU A N 1
ATOM 768 C CA . GLU A 1 96 ? 10.764 24.764 34.664 1.00 80.06 96 GLU A CA 1
ATOM 769 C C . GLU A 1 96 ? 12.098 25.470 34.945 1.00 80.06 96 GLU A C 1
ATOM 771 O O . GLU A 1 96 ? 12.114 26.671 35.219 1.00 80.06 96 GLU A O 1
ATOM 776 N N . ASP A 1 97 ? 13.215 24.742 34.887 1.00 80.31 97 ASP A N 1
ATOM 777 C CA . ASP A 1 97 ? 14.551 25.313 35.065 1.00 80.31 97 ASP A CA 1
ATOM 778 C C . ASP A 1 97 ? 14.946 26.139 33.834 1.00 80.31 97 ASP A C 1
ATOM 780 O O . ASP A 1 97 ? 15.428 27.264 33.976 1.00 80.31 97 ASP A O 1
ATOM 784 N N . PHE A 1 98 ? 14.620 25.640 32.636 1.00 80.56 98 PHE A N 1
ATOM 785 C CA . PHE A 1 98 ? 14.802 26.365 31.376 1.00 80.56 98 PHE A CA 1
ATOM 786 C C . PHE A 1 98 ? 13.987 27.667 31.323 1.00 80.56 98 PHE A C 1
ATOM 788 O O . PHE A 1 98 ? 14.510 28.717 30.946 1.00 80.56 98 PHE A O 1
ATOM 795 N N . GLU A 1 99 ? 12.708 27.637 31.718 1.00 84.31 99 GLU A N 1
ATOM 796 C CA . GLU A 1 99 ? 11.869 28.844 31.707 1.00 84.31 99 GLU A CA 1
ATOM 797 C C . GLU A 1 99 ? 12.392 29.928 32.655 1.00 84.31 99 GLU A C 1
ATOM 799 O O . GLU A 1 99 ? 12.376 31.111 32.306 1.00 84.31 99 GLU A O 1
ATOM 804 N N . LYS A 1 100 ? 12.892 29.544 33.836 1.00 83.44 100 LYS A N 1
ATOM 805 C CA . LYS A 1 100 ? 13.485 30.500 34.779 1.00 83.44 100 LYS A CA 1
ATOM 806 C C . LYS A 1 100 ? 14.720 31.173 34.194 1.00 83.44 100 LYS A C 1
ATOM 808 O O . LYS A 1 100 ? 14.856 32.385 34.330 1.00 83.44 100 LYS A O 1
ATOM 813 N N . GLU A 1 101 ? 15.600 30.425 33.534 1.00 80.88 101 GLU A N 1
ATOM 814 C CA . GLU A 1 101 ? 16.800 31.002 32.923 1.00 80.88 101 GLU A CA 1
ATOM 815 C C . GLU A 1 101 ? 16.457 31.977 31.786 1.00 80.88 101 GLU A C 1
ATOM 817 O O . GLU A 1 101 ? 17.036 33.061 31.704 1.00 80.88 101 GLU A O 1
ATOM 822 N N . LEU A 1 102 ? 15.484 31.633 30.935 1.00 79.44 102 LEU A N 1
ATOM 823 C CA . LEU A 1 102 ? 15.154 32.447 29.763 1.00 79.44 102 LEU A CA 1
ATOM 824 C C . LEU A 1 102 ? 14.299 33.681 30.086 1.00 79.44 102 LEU A C 1
ATOM 826 O O . LEU A 1 102 ? 14.458 34.724 29.449 1.00 79.44 102 LEU A O 1
ATOM 830 N N . PHE A 1 103 ? 13.360 33.558 31.028 1.00 79.06 103 PHE A N 1
ATOM 831 C CA . PHE A 1 103 ? 12.320 34.566 31.258 1.00 79.06 103 PHE A CA 1
ATOM 832 C C . PHE A 1 103 ? 12.441 35.314 32.591 1.00 79.06 103 PHE A C 1
ATOM 834 O O . PHE A 1 103 ? 11.753 36.320 32.757 1.00 79.06 103 PHE A O 1
ATOM 841 N N . CYS A 1 104 ? 13.285 34.878 33.534 1.00 62.91 104 CYS A N 1
ATOM 842 C CA . CYS A 1 104 ? 13.479 35.564 34.823 1.00 62.91 104 CYS A CA 1
ATOM 843 C C . CYS A 1 104 ? 14.789 36.372 34.914 1.00 62.91 104 CYS A C 1
ATOM 845 O O . CYS A 1 104 ? 15.350 36.493 36.004 1.00 62.91 104 CYS A O 1
ATOM 847 N N . SER A 1 105 ? 15.252 36.940 33.793 1.00 55.94 105 SER A N 1
ATOM 848 C CA . SER A 1 105 ? 16.323 37.955 33.790 1.00 55.94 105 SER A CA 1
ATOM 849 C C . SER A 1 105 ? 15.835 39.341 34.213 1.00 55.94 105 SER A C 1
ATOM 851 O O . SER A 1 105 ? 14.673 39.696 33.907 1.00 55.94 105 SER A O 1
#

Secondary structure (DSSP, 8-state):
--HHHHHHHHHHHHHHSSSSTT-----PPPPP---HHHHHHHHHHHHHHHHHS---HHHHHHHHHHHHTT--SSS-----------SSS-TT--HHHHHHHHH--